Protein AF-A0A7I7SUK6-F1 (afdb_monomer)

Mean predicted aligned error: 10.13 Å

Sequence (67 aa):
MADAAAHGARILTDDDVPPGVPDLLGSIQVEAFFNDGKKLVTVHDAIRPGTGDQSEACHPPRRNPAG

Organism: NCBI:txid1534348

pLDDT: mean 80.75, std 13.86, range [42.12, 94.75]

InterPro domains:
  IPR002026 Urease, gamma/gamma-beta subunit [PF00547] (2-47)
  IPR036463 Urease, gamma subunit superfamily [G3DSA:3.30.280.10] (1-62)
  IPR036463 Urease, gamma subunit superfamily [SSF54111] (2-50)

Structure (mmCIF, N/CA/C/O backbone):
data_AF-A0A7I7SUK6-F1
#
_entry.id   AF-A0A7I7SUK6-F1
#
loop_
_atom_site.group_PDB
_atom_site.id
_atom_site.type_symbol
_atom_site.label_atom_id
_atom_site.label_alt_id
_atom_site.label_comp_id
_atom_site.label_asym_id
_atom_site.label_entity_id
_atom_site.label_seq_id
_atom_site.pdbx_PDB_ins_code
_atom_site.Cartn_x
_atom_site.Cartn_y
_atom_site.Cartn_z
_atom_site.occupancy
_atom_site.B_iso_or_equiv
_atom_site.auth_seq_id
_atom_site.auth_comp_id
_atom_site.auth_asym_id
_atom_site.auth_atom_id
_atom_site.pdbx_PDB_model_num
ATOM 1 N N . MET A 1 1 ? 9.141 -4.931 -9.308 1.00 69.94 1 MET A N 1
ATOM 2 C CA . MET A 1 1 ? 8.000 -3.992 -9.210 1.00 69.94 1 MET A CA 1
ATOM 3 C C . MET A 1 1 ? 6.747 -4.696 -8.728 1.00 69.94 1 MET A C 1
ATOM 5 O O . MET A 1 1 ? 6.387 -4.465 -7.588 1.00 69.94 1 MET A O 1
ATOM 9 N N . ALA A 1 2 ? 6.130 -5.572 -9.534 1.00 76.44 2 ALA A N 1
ATOM 10 C CA . ALA A 1 2 ? 4.894 -6.264 -9.148 1.00 76.44 2 ALA A CA 1
ATOM 11 C C . ALA A 1 2 ? 5.041 -7.054 -7.837 1.00 76.44 2 ALA A C 1
ATOM 13 O O . ALA A 1 2 ? 4.209 -6.918 -6.949 1.00 76.44 2 ALA A O 1
ATOM 14 N N . ASP A 1 3 ? 6.150 -7.780 -7.676 1.00 82.81 3 ASP A N 1
ATOM 15 C CA . ASP A 1 3 ? 6.432 -8.524 -6.445 1.00 82.81 3 ASP A CA 1
ATOM 16 C C . ASP A 1 3 ? 6.625 -7.604 -5.224 1.00 82.81 3 ASP A C 1
ATOM 18 O O . ASP A 1 3 ? 6.040 -7.835 -4.174 1.00 82.81 3 ASP A O 1
ATOM 22 N N . ALA A 1 4 ? 7.336 -6.482 -5.394 1.00 83.19 4 ALA A N 1
ATOM 23 C CA . ALA A 1 4 ? 7.537 -5.487 -4.338 1.00 83.19 4 ALA A CA 1
ATOM 24 C C . ALA A 1 4 ? 6.222 -4.814 -3.909 1.00 83.19 4 ALA A C 1
ATOM 26 O O . ALA A 1 4 ? 5.983 -4.648 -2.718 1.00 83.19 4 ALA A O 1
ATOM 27 N N . ALA A 1 5 ? 5.353 -4.470 -4.865 1.00 84.81 5 ALA A N 1
ATOM 28 C CA . ALA A 1 5 ? 4.039 -3.910 -4.565 1.00 84.81 5 ALA A CA 1
ATOM 29 C C . ALA A 1 5 ? 3.146 -4.932 -3.842 1.00 84.81 5 ALA A C 1
ATOM 31 O O . ALA A 1 5 ? 2.559 -4.632 -2.805 1.00 84.81 5 ALA A O 1
ATOM 32 N N . ALA A 1 6 ? 3.106 -6.168 -4.349 1.00 81.81 6 ALA A N 1
ATOM 33 C CA . ALA A 1 6 ? 2.332 -7.254 -3.757 1.00 81.81 6 ALA A CA 1
ATOM 34 C C . ALA A 1 6 ? 2.859 -7.681 -2.380 1.00 81.81 6 ALA A C 1
ATOM 36 O O . ALA A 1 6 ? 2.097 -8.178 -1.554 1.00 81.81 6 ALA A O 1
ATOM 37 N N . HIS A 1 7 ? 4.161 -7.552 -2.131 1.00 86.88 7 HIS A N 1
ATOM 38 C CA . HIS A 1 7 ? 4.757 -7.816 -0.829 1.00 8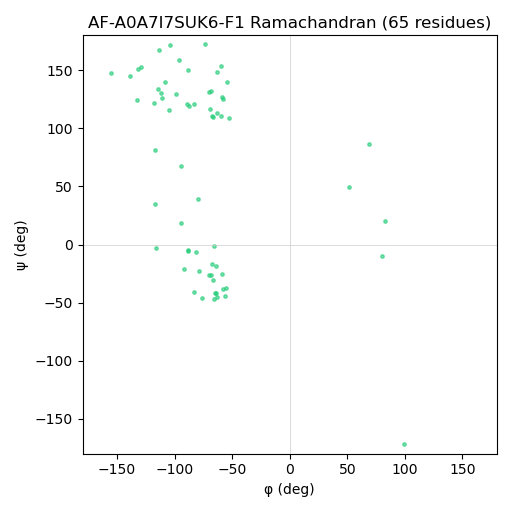6.88 7 HIS A CA 1
ATOM 39 C C . HIS A 1 7 ? 4.477 -6.673 0.152 1.00 86.88 7 HIS A C 1
ATOM 41 O O . HIS A 1 7 ? 4.016 -6.940 1.257 1.00 86.88 7 HIS A O 1
ATOM 47 N N . GLY A 1 8 ? 4.651 -5.416 -0.274 1.00 83.12 8 GLY A N 1
ATOM 48 C CA . GLY A 1 8 ? 4.387 -4.231 0.547 1.00 83.12 8 GLY A CA 1
ATOM 49 C C . GLY A 1 8 ? 2.964 -4.185 1.105 1.00 83.12 8 GLY A C 1
ATOM 50 O O . GLY A 1 8 ? 2.784 -3.870 2.275 1.00 83.12 8 GLY A O 1
ATOM 51 N N . ALA A 1 9 ? 1.972 -4.620 0.322 1.00 86.56 9 ALA A N 1
ATOM 52 C CA . ALA A 1 9 ? 0.574 -4.707 0.754 1.00 86.56 9 ALA A CA 1
ATOM 53 C C . ALA A 1 9 ? 0.307 -5.743 1.868 1.00 86.56 9 ALA A C 1
ATOM 55 O O . ALA A 1 9 ? -0.845 -5.928 2.242 1.00 86.56 9 ALA A O 1
ATOM 56 N N . ARG A 1 10 ? 1.316 -6.487 2.348 1.00 87.81 10 ARG A N 1
A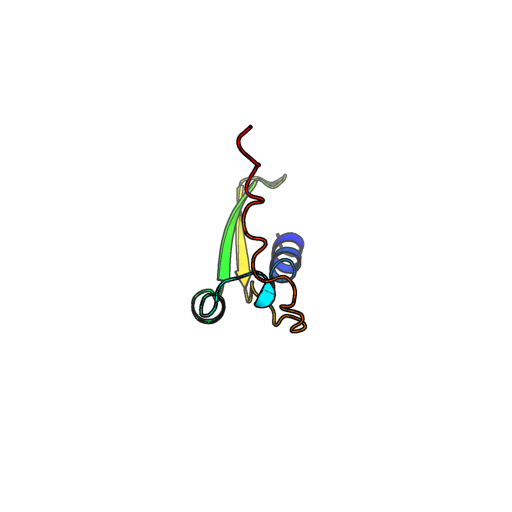TOM 57 C CA . ARG A 1 10 ? 1.185 -7.529 3.39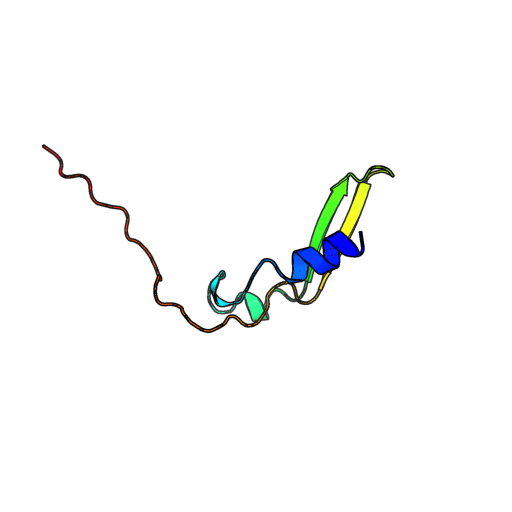1 1.00 87.81 10 ARG A CA 1
ATOM 58 C C . ARG A 1 10 ? 1.943 -7.214 4.674 1.00 87.81 10 ARG A C 1
ATOM 60 O O . ARG A 1 10 ? 1.919 -8.046 5.573 1.00 87.81 10 ARG A O 1
AT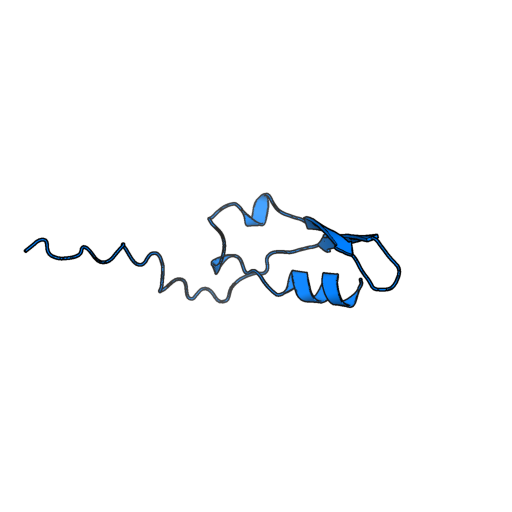OM 67 N N . ILE A 1 11 ? 2.670 -6.100 4.719 1.00 90.81 11 ILE A N 1
ATOM 68 C CA . ILE A 1 11 ? 3.596 -5.815 5.820 1.00 90.81 11 ILE A CA 1
ATOM 69 C C . ILE A 1 11 ? 2.875 -5.199 7.016 1.00 90.81 11 ILE A C 1
ATOM 71 O O . ILE A 1 11 ? 3.199 -5.556 8.140 1.00 90.81 11 ILE A O 1
ATOM 75 N N . LEU A 1 12 ? 1.927 -4.291 6.773 1.00 91.19 12 LEU A N 1
ATOM 76 C CA . LEU A 1 12 ? 1.215 -3.576 7.829 1.00 91.19 12 LEU A CA 1
ATOM 77 C C . LEU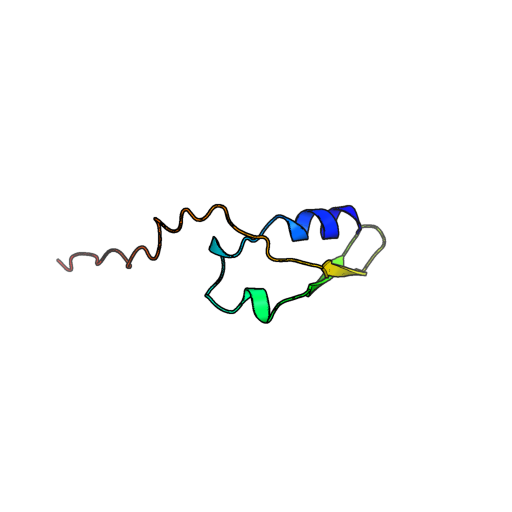 A 1 12 ? -0.228 -4.057 7.949 1.00 91.19 12 LEU A C 1
ATOM 79 O O . LEU A 1 12 ? -0.925 -4.261 6.947 1.00 91.19 12 LEU A O 1
ATOM 83 N N . THR A 1 13 ? -0.679 -4.167 9.190 1.00 91.81 13 THR A N 1
ATOM 84 C CA . THR A 1 13 ? -2.082 -4.329 9.563 1.00 91.81 13 THR A CA 1
ATOM 85 C C . THR A 1 13 ? -2.587 -3.098 10.316 1.00 91.81 13 THR A C 1
ATOM 87 O O . THR A 1 13 ? -1.790 -2.244 10.707 1.00 91.81 13 THR A O 1
ATOM 90 N N . ASP A 1 14 ? -3.903 -2.962 10.506 1.00 91.12 14 ASP A N 1
ATOM 91 C CA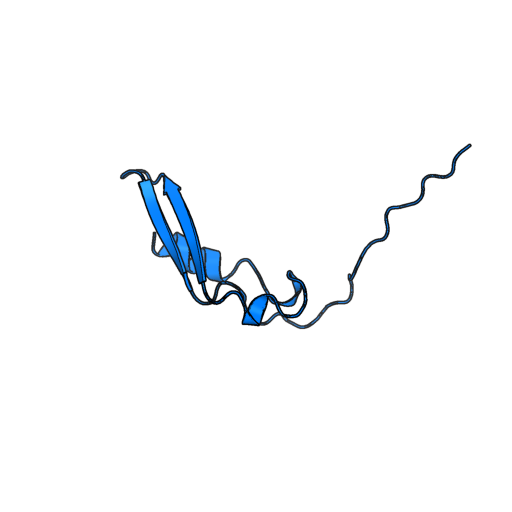 . ASP A 1 14 ? -4.452 -1.873 11.326 1.00 91.12 14 ASP A CA 1
ATOM 92 C C . ASP A 1 14 ? -4.030 -1.970 12.800 1.00 91.12 14 ASP A C 1
ATOM 94 O O . ASP A 1 14 ? -4.004 -0.954 13.490 1.00 91.12 14 ASP A O 1
ATOM 98 N N . ASP A 1 15 ? -3.585 -3.153 13.239 1.00 89.19 15 ASP A N 1
ATOM 99 C CA . ASP A 1 15 ? -2.992 -3.355 14.560 1.00 89.19 15 ASP A CA 1
ATOM 100 C C . ASP A 1 15 ? -1.620 -2.656 14.706 1.00 89.19 15 ASP A C 1
ATOM 102 O O . ASP A 1 15 ? -1.235 -2.258 15.805 1.00 89.19 15 ASP A O 1
ATOM 106 N N . ASP A 1 16 ? -0.895 -2.439 13.603 1.00 90.12 16 ASP A N 1
ATOM 107 C CA . ASP A 1 16 ? 0.453 -1.848 13.595 1.00 90.12 16 ASP A CA 1
ATOM 108 C C . ASP A 1 16 ? 0.453 -0.312 13.510 1.00 90.12 16 ASP A C 1
ATOM 110 O O . ASP A 1 16 ? 1.512 0.326 13.546 1.00 90.12 16 ASP A O 1
ATOM 114 N N . VAL A 1 17 ? -0.720 0.304 13.343 1.00 88.25 17 VAL A N 1
ATOM 115 C CA . VAL A 1 17 ? -0.857 1.742 13.096 1.00 88.25 17 VAL A CA 1
ATOM 116 C C . VAL A 1 17 ? -1.869 2.390 14.043 1.00 88.25 17 VAL A C 1
ATOM 118 O O . VAL A 1 17 ? -2.808 1.749 14.506 1.00 88.25 17 VAL A O 1
ATOM 121 N N . PRO A 1 18 ? -1.723 3.691 14.348 1.00 89.56 18 PRO A N 1
ATOM 122 C CA . PRO A 1 18 ? -2.710 4.394 15.157 1.00 89.56 18 PRO A CA 1
ATOM 123 C C . PRO A 1 18 ? -4.125 4.393 14.540 1.00 89.56 18 PRO A C 1
ATOM 125 O O . PRO A 1 18 ? -4.265 4.398 13.312 1.00 89.56 18 PRO A O 1
ATOM 128 N N . PRO A 1 19 ? -5.183 4.500 15.367 1.00 86.50 19 PRO A N 1
ATOM 129 C CA . PRO A 1 19 ? -6.560 4.605 14.890 1.00 86.50 19 PRO A CA 1
ATOM 130 C C . PRO A 1 19 ? -6.756 5.754 13.891 1.00 86.50 19 PRO A C 1
ATOM 132 O O . PRO A 1 19 ? -6.227 6.851 14.077 1.00 86.50 19 PRO A O 1
ATOM 135 N N . GLY A 1 20 ? -7.544 5.508 12.842 1.00 87.25 20 GLY A N 1
ATOM 136 C CA . GLY A 1 20 ? -7.835 6.477 11.779 1.00 87.25 20 GLY A CA 1
ATOM 137 C C . GLY A 1 20 ? -6.743 6.610 10.712 1.00 87.25 20 GLY A C 1
ATOM 138 O O . GLY A 1 20 ? -6.988 7.221 9.676 1.00 87.25 20 GLY A O 1
ATOM 139 N N . VAL A 1 21 ? -5.559 6.015 10.905 1.00 89.75 21 VAL A N 1
ATOM 140 C CA . VAL A 1 21 ? -4.537 5.927 9.849 1.00 89.75 21 VAL A CA 1
ATOM 141 C C . VAL A 1 21 ? -5.014 5.096 8.647 1.00 89.75 21 VAL A C 1
ATOM 143 O O . VAL A 1 21 ? -4.846 5.587 7.530 1.00 89.75 21 VAL A O 1
ATOM 146 N N . PRO A 1 22 ? -5.642 3.912 8.810 1.00 88.62 22 PRO A N 1
ATOM 147 C CA . PRO A 1 22 ? -6.101 3.109 7.671 1.00 88.62 22 PRO A CA 1
ATOM 148 C C . PRO A 1 22 ? -7.089 3.850 6.757 1.00 88.62 22 PRO A C 1
ATOM 150 O O . PRO A 1 22 ? -6.985 3.754 5.538 1.00 88.62 22 PRO A O 1
ATOM 153 N N . ASP A 1 23 ? -7.994 4.652 7.328 1.00 85.56 23 ASP A N 1
ATOM 154 C CA . ASP A 1 23 ? -8.988 5.431 6.575 1.00 85.56 23 ASP A CA 1
ATOM 155 C C . ASP A 1 23 ? -8.376 6.589 5.770 1.00 85.56 23 ASP A C 1
ATOM 157 O O . ASP A 1 23 ? -8.936 7.030 4.766 1.00 85.56 23 ASP A O 1
ATOM 161 N N . LEU A 1 24 ? -7.223 7.101 6.209 1.00 86.94 24 LEU A N 1
ATOM 162 C CA . LEU A 1 24 ? -6.534 8.223 5.570 1.00 86.94 24 LEU A CA 1
ATOM 163 C C . LEU A 1 24 ? -5.506 7.768 4.521 1.00 86.94 24 LEU A C 1
ATOM 165 O O . LEU A 1 24 ? -5.137 8.553 3.645 1.00 86.94 24 LEU A O 1
ATOM 169 N N . LEU A 1 25 ? -5.033 6.519 4.595 1.00 85.25 25 LEU A N 1
ATOM 170 C CA . LEU A 1 25 ? -3.902 6.001 3.817 1.00 85.25 25 LEU A CA 1
ATOM 171 C C . LEU A 1 25 ? -4.324 4.856 2.878 1.00 85.25 25 LEU A C 1
ATOM 173 O O . LEU A 1 25 ? -4.092 3.682 3.143 1.00 85.25 25 LEU A O 1
ATOM 177 N N . GLY A 1 26 ? -4.889 5.208 1.718 1.00 78.50 26 GLY A N 1
ATOM 178 C CA . GLY A 1 26 ? -5.304 4.225 0.700 1.00 78.50 26 GLY A CA 1
ATOM 179 C C . GLY A 1 26 ? -4.171 3.668 -0.178 1.00 78.50 26 GLY A C 1
ATOM 180 O O . GLY A 1 26 ? -4.290 2.584 -0.750 1.00 78.50 26 GLY A O 1
ATOM 181 N N . SER A 1 27 ? -3.053 4.391 -0.308 1.00 88.19 27 SER A N 1
ATOM 182 C CA . SER A 1 27 ? -1.903 3.931 -1.096 1.00 88.19 27 SER A CA 1
ATOM 183 C C . SER A 1 27 ? -0.589 4.551 -0.639 1.00 88.19 27 SER A C 1
ATOM 185 O O . SER A 1 27 ? -0.557 5.722 -0.264 1.00 88.19 27 SER A O 1
ATOM 187 N N . ILE A 1 28 ? 0.502 3.794 -0.758 1.00 90.12 28 ILE A N 1
ATOM 188 C CA . ILE A 1 28 ? 1.865 4.248 -0.460 1.00 90.12 28 ILE A CA 1
ATOM 189 C C . ILE A 1 28 ? 2.679 4.264 -1.751 1.00 90.12 28 ILE A C 1
ATOM 191 O O . ILE A 1 28 ? 2.666 3.303 -2.521 1.00 90.12 28 ILE A O 1
ATOM 195 N N . GLN A 1 29 ? 3.419 5.349 -1.972 1.00 92.75 29 GLN A N 1
ATOM 196 C CA . GLN A 1 29 ? 4.344 5.484 -3.090 1.00 92.75 29 GLN A CA 1
ATOM 197 C C . GLN A 1 29 ? 5.788 5.504 -2.606 1.00 92.75 29 GLN A C 1
ATOM 199 O O . GLN A 1 29 ? 6.143 6.264 -1.709 1.00 92.75 29 GLN A O 1
ATOM 204 N N . VAL A 1 30 ? 6.624 4.673 -3.224 1.00 90.25 30 VAL A N 1
ATOM 205 C CA . VAL A 1 30 ? 8.047 4.569 -2.901 1.00 90.25 30 VAL A CA 1
ATOM 206 C C . VAL A 1 30 ? 8.856 4.597 -4.184 1.00 90.25 30 VAL A C 1
ATOM 208 O O . VAL A 1 30 ? 8.663 3.779 -5.082 1.00 90.25 30 VAL A O 1
ATOM 211 N N . GLU A 1 31 ? 9.799 5.525 -4.266 1.00 94.75 31 GLU A N 1
ATOM 212 C CA . GLU A 1 31 ? 10.828 5.481 -5.292 1.00 94.75 31 GLU A CA 1
ATOM 213 C C . GLU A 1 31 ? 11.960 4.551 -4.853 1.00 94.75 31 GLU A C 1
ATOM 215 O O . GLU A 1 31 ? 12.600 4.778 -3.829 1.00 94.75 31 GLU A O 1
ATOM 220 N N . ALA A 1 32 ? 12.233 3.516 -5.645 1.00 87.75 32 ALA A N 1
ATOM 221 C CA . ALA A 1 32 ? 13.289 2.551 -5.363 1.00 87.75 32 ALA A CA 1
ATOM 222 C C . ALA A 1 32 ? 14.170 2.311 -6.594 1.00 87.75 32 ALA A C 1
ATOM 224 O O . ALA A 1 32 ? 13.730 2.423 -7.741 1.00 87.75 32 ALA A O 1
ATOM 225 N N . PHE A 1 33 ? 15.436 1.977 -6.352 1.00 91.56 33 PHE A N 1
ATOM 226 C CA . PHE A 1 33 ? 16.371 1.582 -7.399 1.00 91.56 33 PHE A CA 1
ATOM 227 C C . PHE A 1 33 ? 16.290 0.073 -7.618 1.00 91.56 33 PHE A C 1
ATOM 229 O O . PHE A 1 33 ? 16.526 -0.712 -6.703 1.00 91.56 33 PHE A O 1
ATOM 236 N N . PHE A 1 34 ? 15.952 -0.324 -8.840 1.00 88.19 34 PHE A N 1
ATOM 237 C CA . PHE A 1 34 ? 16.004 -1.707 -9.300 1.00 88.19 34 PHE A CA 1
ATOM 238 C C . PHE A 1 34 ? 17.219 -1.894 -10.207 1.00 88.19 34 PHE A C 1
ATOM 240 O O . PHE A 1 34 ? 17.866 -0.925 -10.602 1.00 88.19 34 PHE A O 1
ATOM 247 N N . ASN A 1 35 ? 17.503 -3.141 -10.579 1.00 88.94 35 ASN A N 1
ATOM 248 C CA . ASN A 1 35 ? 18.626 -3.453 -11.465 1.00 88.94 35 ASN A CA 1
ATOM 249 C C . ASN A 1 35 ? 18.523 -2.746 -12.837 1.00 88.94 35 ASN A C 1
ATOM 251 O O . ASN A 1 35 ? 19.535 -2.449 -13.456 1.00 88.94 35 ASN A O 1
ATOM 255 N N . ASP A 1 36 ? 17.302 -2.406 -13.266 1.00 90.56 36 ASP A N 1
ATOM 256 C CA . ASP A 1 36 ? 16.998 -1.619 -14.474 1.00 90.56 36 ASP A CA 1
ATOM 257 C C . ASP A 1 36 ? 16.818 -0.109 -14.205 1.00 90.56 36 ASP A C 1
ATOM 259 O O . ASP A 1 36 ? 16.194 0.600 -14.993 1.00 90.56 36 ASP A O 1
ATOM 263 N N . GLY A 1 37 ? 17.294 0.397 -13.065 1.00 92.88 37 GLY A N 1
ATOM 264 C CA . GLY A 1 37 ? 17.229 1.813 -12.698 1.00 92.88 37 GLY A CA 1
ATOM 265 C C . GLY A 1 37 ? 16.096 2.187 -11.736 1.00 92.88 37 GLY A C 1
ATOM 266 O O . GLY A 1 37 ? 15.424 1.336 -11.146 1.00 92.88 37 GLY A O 1
ATOM 267 N N . LYS A 1 38 ? 15.922 3.501 -11.533 1.00 94.12 38 LYS A N 1
ATOM 268 C CA . LYS A 1 38 ? 14.959 4.075 -10.579 1.00 94.12 38 LYS A CA 1
ATOM 269 C C . LYS A 1 38 ? 13.528 3.870 -11.072 1.00 94.12 38 LYS A C 1
ATOM 271 O O . LYS A 1 38 ? 13.221 4.169 -12.224 1.00 94.12 38 LYS A O 1
ATOM 276 N N . LYS A 1 39 ? 12.646 3.383 -10.203 1.00 92.50 39 LYS A N 1
ATOM 277 C CA . LYS A 1 39 ? 11.229 3.182 -10.514 1.00 92.50 39 LYS A CA 1
ATOM 278 C C . LYS A 1 39 ? 10.354 3.602 -9.333 1.00 92.50 39 LYS A C 1
ATOM 280 O O . LYS A 1 39 ? 10.723 3.399 -8.179 1.00 92.50 39 LYS A O 1
ATOM 285 N N . LEU A 1 40 ? 9.179 4.149 -9.637 1.00 93.81 40 LEU A N 1
ATOM 286 C CA . LEU A 1 40 ? 8.139 4.456 -8.657 1.00 93.81 40 LEU A CA 1
ATOM 287 C C . LEU A 1 40 ? 7.256 3.221 -8.450 1.00 93.81 40 LEU A C 1
ATOM 289 O O . LEU A 1 40 ? 6.642 2.723 -9.394 1.00 93.81 40 LEU A O 1
ATOM 293 N N . VAL A 1 41 ? 7.213 2.709 -7.226 1.00 92.56 41 VAL A N 1
ATOM 294 C CA . VAL A 1 41 ? 6.332 1.616 -6.806 1.00 92.56 41 VAL A CA 1
ATOM 295 C C . VAL A 1 41 ? 5.129 2.233 -6.109 1.00 92.56 41 VAL A C 1
ATOM 297 O O . VAL A 1 41 ? 5.299 3.037 -5.199 1.00 92.56 41 VAL A O 1
ATOM 300 N N . THR A 1 42 ? 3.924 1.845 -6.519 1.00 93.25 42 THR A N 1
ATOM 301 C CA . THR A 1 42 ? 2.690 2.186 -5.803 1.00 93.25 42 THR A CA 1
ATOM 302 C C . THR A 1 42 ? 2.128 0.915 -5.182 1.00 93.25 42 THR A C 1
ATOM 304 O O . THR A 1 42 ? 1.962 -0.092 -5.871 1.00 93.25 42 THR A O 1
ATOM 307 N N . VAL A 1 43 ? 1.879 0.959 -3.879 1.00 91.88 43 VAL A N 1
ATOM 308 C CA . VAL A 1 43 ? 1.215 -0.093 -3.110 1.00 91.88 43 VAL A CA 1
ATOM 309 C C . VAL A 1 43 ? -0.198 0.392 -2.828 1.00 91.88 43 VAL A C 1
ATOM 311 O O . VAL A 1 43 ? -0.369 1.403 -2.151 1.00 91.88 43 VAL A O 1
ATOM 314 N N . HIS A 1 44 ? -1.192 -0.302 -3.368 1.00 90.44 44 HIS A N 1
ATOM 315 C CA . HIS A 1 44 ? -2.600 -0.077 -3.041 1.00 90.44 44 HIS A CA 1
ATOM 316 C C . HIS A 1 44 ? -2.987 -0.929 -1.835 1.00 90.44 44 HIS A C 1
ATOM 318 O O . HIS A 1 44 ? -2.394 -1.994 -1.649 1.00 90.44 44 HIS A O 1
ATOM 324 N N . ASP A 1 45 ? -3.946 -0.453 -1.035 1.00 88.12 45 ASP A N 1
ATOM 325 C CA . ASP A 1 45 ? -4.460 -1.171 0.140 1.00 88.12 45 ASP A CA 1
ATOM 326 C C . ASP A 1 45 ? -3.313 -1.623 1.058 1.00 88.12 45 ASP A C 1
ATOM 328 O O . ASP A 1 45 ? -3.162 -2.794 1.411 1.00 88.12 45 ASP A O 1
ATOM 332 N N . ALA A 1 46 ? -2.424 -0.673 1.361 1.00 89.50 46 ALA A N 1
ATOM 333 C CA . ALA A 1 46 ? -1.150 -0.948 2.017 1.00 89.50 46 ALA A CA 1
ATOM 334 C C . ALA A 1 46 ? -1.297 -1.426 3.473 1.00 89.50 46 ALA A C 1
ATOM 336 O O . ALA A 1 46 ? -0.343 -1.976 4.022 1.00 89.50 46 ALA A O 1
ATOM 337 N N . ILE A 1 47 ? -2.469 -1.210 4.077 1.00 91.38 47 ILE A N 1
ATOM 338 C CA . ILE A 1 47 ? -2.799 -1.593 5.448 1.00 91.38 47 ILE A CA 1
ATOM 339 C C . ILE A 1 47 ? -3.953 -2.591 5.393 1.00 91.38 47 ILE A C 1
ATOM 341 O O . ILE A 1 47 ? -5.015 -2.297 4.843 1.00 91.38 47 ILE A O 1
ATOM 345 N N . ARG A 1 48 ? -3.739 -3.785 5.946 1.00 89.00 48 ARG A N 1
ATOM 346 C CA . ARG A 1 48 ? -4.744 -4.856 5.984 1.00 89.00 48 ARG A CA 1
ATOM 347 C C . ARG A 1 48 ? -5.503 -4.887 7.306 1.00 89.00 48 ARG A C 1
ATOM 349 O O . ARG A 1 48 ? -4.957 -4.440 8.307 1.00 89.00 48 ARG A O 1
ATOM 356 N N . PRO A 1 49 ? -6.703 -5.487 7.340 1.00 86.12 49 PRO A N 1
ATOM 357 C CA . PRO A 1 49 ? -7.324 -5.832 8.608 1.00 86.12 49 PRO A CA 1
ATOM 358 C C . PRO A 1 49 ? -6.410 -6.776 9.402 1.00 86.12 49 PRO A C 1
ATOM 360 O O . PRO A 1 49 ? -5.948 -7.796 8.877 1.00 86.12 49 PRO A O 1
ATOM 363 N N . GLY A 1 50 ? -6.135 -6.402 10.643 1.00 83.00 50 GLY A N 1
ATOM 364 C CA . GLY A 1 50 ? -5.424 -7.184 11.634 1.00 83.00 50 GLY A CA 1
ATOM 365 C C . GLY A 1 50 ? -6.271 -8.331 12.180 1.00 83.00 50 GLY A C 1
ATOM 366 O O . GLY A 1 50 ? -7.450 -8.485 11.852 1.00 83.00 50 GLY A O 1
ATOM 367 N N . THR A 1 51 ? -5.657 -9.195 12.990 1.00 78.69 51 THR A N 1
ATOM 368 C CA . THR A 1 51 ? -6.373 -10.331 13.614 1.00 78.69 51 THR A CA 1
ATOM 369 C C . THR A 1 51 ? -7.011 -9.931 14.953 1.00 78.69 51 THR A C 1
ATOM 371 O O . THR A 1 51 ? -7.777 -10.709 15.518 1.00 78.69 51 THR A O 1
ATOM 374 N N . GLY A 1 52 ? -6.774 -8.700 15.429 1.00 62.94 52 GLY A N 1
ATOM 375 C CA . GLY A 1 52 ? -7.446 -8.134 16.600 1.00 62.94 52 GLY A CA 1
ATOM 376 C C . GLY A 1 52 ? -6.848 -8.547 17.947 1.00 62.94 52 GLY A C 1
ATOM 377 O O . GLY A 1 52 ? -7.531 -8.432 18.964 1.00 62.94 52 GLY A O 1
ATOM 378 N N . ASP A 1 53 ? -5.591 -9.006 17.991 1.00 57.75 53 ASP A N 1
ATOM 379 C CA . ASP A 1 53 ? -4.876 -9.271 19.251 1.00 57.75 53 ASP A CA 1
ATOM 380 C C . ASP A 1 53 ? -4.029 -8.052 19.658 1.00 57.75 53 ASP A C 1
ATOM 382 O O . ASP A 1 53 ? -2.804 -8.065 19.651 1.00 57.75 53 ASP A O 1
ATOM 386 N N . GLN A 1 54 ? -4.702 -6.955 20.011 1.00 52.84 54 GLN A N 1
ATOM 387 C CA . GLN A 1 54 ? -4.091 -5.704 20.498 1.00 52.84 54 GLN A CA 1
ATOM 388 C C . GLN A 1 54 ? -3.696 -5.795 21.988 1.00 52.84 54 GLN A C 1
ATOM 390 O O . GLN A 1 54 ? -3.880 -4.855 22.766 1.00 52.84 54 GLN A O 1
ATOM 395 N N . SER A 1 55 ? -3.182 -6.948 22.422 1.00 51.41 55 SER A N 1
ATOM 396 C CA . SER A 1 55 ? -2.865 -7.225 23.833 1.00 51.41 55 SER A CA 1
ATOM 397 C C . SER A 1 55 ? -1.512 -6.652 24.282 1.00 51.41 55 SER A C 1
ATOM 399 O O . SER A 1 55 ? -1.207 -6.657 25.473 1.00 51.41 55 SER A O 1
ATOM 401 N N . GLU A 1 56 ? -0.715 -6.100 23.362 1.00 51.00 56 GLU A N 1
ATOM 402 C CA . GLU A 1 56 ? 0.606 -5.524 23.650 1.00 51.00 56 GLU A CA 1
ATOM 403 C C . GLU A 1 56 ? 0.660 -4.020 23.338 1.00 51.00 56 GLU A C 1
ATOM 405 O O . GLU A 1 56 ? 1.675 -3.463 22.920 1.00 51.00 56 GLU A O 1
ATOM 410 N N . ALA A 1 57 ? -0.460 -3.328 23.564 1.00 51.88 57 ALA A N 1
ATOM 411 C CA . ALA A 1 57 ? -0.486 -1.879 23.574 1.00 51.88 57 ALA A CA 1
ATOM 412 C C . ALA A 1 57 ? 0.469 -1.354 24.659 1.00 51.88 57 ALA A C 1
ATOM 414 O O . ALA A 1 57 ? 0.194 -1.424 25.856 1.00 51.88 57 ALA A O 1
ATOM 415 N N . CYS A 1 58 ? 1.561 -0.746 24.199 1.00 42.12 58 CYS A N 1
ATOM 416 C CA . CYS A 1 58 ? 2.364 0.213 24.947 1.00 42.12 58 CYS A CA 1
ATOM 417 C C . CYS A 1 5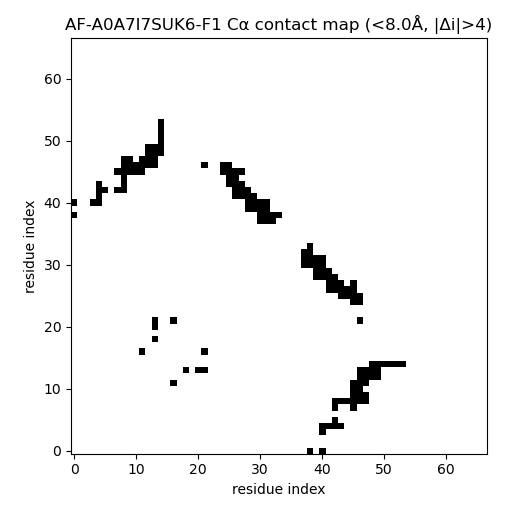8 ? 3.139 -0.384 26.137 1.00 42.12 58 CYS A C 1
ATOM 419 O O . CYS A 1 58 ? 2.715 -0.312 27.287 1.00 42.12 58 CYS A O 1
ATOM 421 N N . HIS A 1 59 ? 4.348 -0.898 25.885 1.00 50.75 59 HIS A N 1
ATOM 422 C CA . HIS A 1 59 ? 5.340 -1.057 26.950 1.00 50.75 59 HIS A CA 1
ATOM 423 C C . HIS A 1 59 ? 5.778 0.345 27.421 1.00 50.75 59 HIS A C 1
ATOM 425 O O . HIS A 1 59 ? 6.451 1.047 26.659 1.00 50.75 59 HIS A O 1
ATOM 431 N N . PRO A 1 60 ? 5.427 0.806 28.641 1.00 65.12 60 PRO A N 1
ATOM 432 C CA . PRO A 1 60 ? 5.997 2.043 29.160 1.00 65.12 60 PRO A CA 1
ATOM 433 C C . PRO A 1 60 ? 7.516 1.859 29.318 1.00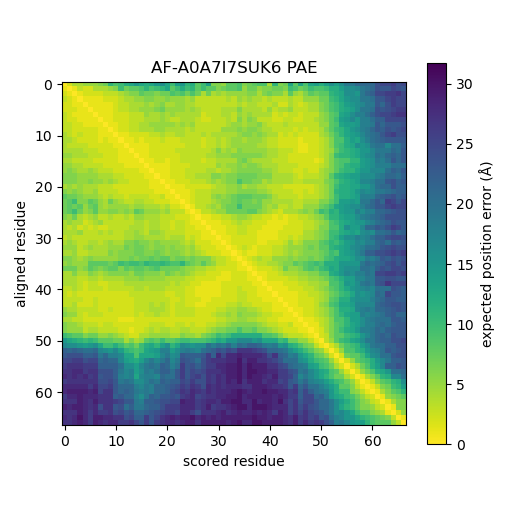 65.12 60 PRO A C 1
ATOM 435 O O . PRO A 1 60 ? 7.967 0.748 29.617 1.00 65.12 60 PRO A O 1
ATOM 438 N N . PRO A 1 61 ? 8.342 2.910 29.150 1.00 62.69 61 PRO A N 1
ATOM 439 C CA . PRO A 1 61 ? 9.779 2.773 29.346 1.00 62.69 61 PRO A CA 1
ATOM 440 C C . PRO A 1 61 ? 10.050 2.277 30.771 1.00 62.69 61 PRO A C 1
ATOM 442 O O . PRO A 1 61 ? 9.588 2.882 31.743 1.00 62.69 61 PRO A O 1
ATOM 445 N N . ARG A 1 62 ? 10.796 1.169 30.912 1.00 63.88 62 ARG A N 1
ATOM 446 C CA . ARG A 1 62 ? 11.270 0.683 32.217 1.00 63.88 62 ARG A CA 1
ATOM 447 C C . ARG A 1 62 ? 11.990 1.829 32.929 1.00 63.88 62 ARG A C 1
ATOM 449 O O . ARG A 1 62 ? 13.085 2.225 32.538 1.00 63.88 62 ARG A O 1
ATOM 456 N N . ARG A 1 63 ? 11.376 2.368 33.984 1.00 65.31 63 ARG A N 1
ATOM 457 C CA . ARG A 1 63 ? 12.007 3.347 34.873 1.00 65.31 63 ARG A CA 1
ATOM 458 C C . ARG A 1 63 ? 13.196 2.669 35.552 1.00 65.31 63 ARG A C 1
ATOM 460 O O . ARG A 1 63 ? 13.007 1.743 36.337 1.00 65.31 63 ARG A O 1
ATOM 467 N N . ASN A 1 64 ? 14.409 3.114 35.237 1.00 64.50 64 ASN A N 1
ATOM 468 C CA . ASN A 1 64 ? 15.614 2.655 35.920 1.00 64.50 64 ASN A CA 1
ATOM 469 C C . ASN A 1 64 ? 15.585 3.181 37.372 1.00 64.50 64 ASN A C 1
ATOM 471 O O . ASN A 1 64 ? 15.284 4.367 37.560 1.00 64.50 64 ASN A O 1
ATOM 475 N N . PRO A 1 65 ? 15.845 2.362 38.408 1.00 58.94 65 PRO A N 1
ATOM 476 C CA . PRO A 1 65 ? 15.954 2.874 39.767 1.00 58.94 65 PRO A CA 1
ATOM 477 C C .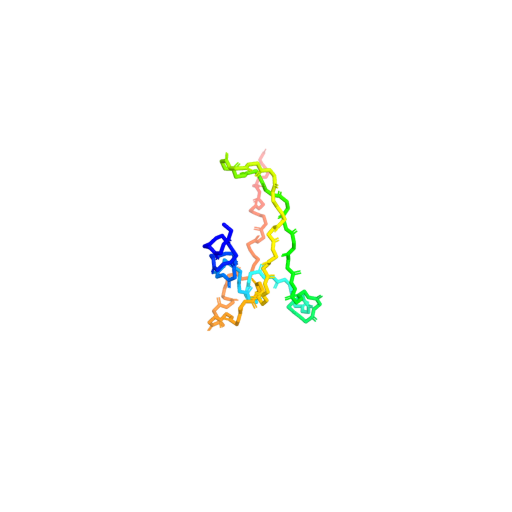 PRO A 1 65 ? 17.227 3.719 39.864 1.00 58.94 65 PRO A C 1
ATOM 479 O O . PRO A 1 65 ? 18.330 3.216 39.667 1.00 58.94 65 PRO A O 1
ATOM 482 N N . ALA A 1 66 ? 17.065 5.016 40.128 1.00 64.25 66 ALA A N 1
ATOM 483 C CA . ALA A 1 66 ? 18.173 5.870 40.530 1.00 64.25 66 ALA A CA 1
ATOM 484 C C . ALA A 1 66 ? 18.643 5.401 41.915 1.00 64.25 66 ALA A C 1
ATOM 486 O O . ALA A 1 66 ? 17.897 5.523 42.889 1.00 64.25 66 ALA A O 1
ATOM 487 N N . GLY A 1 67 ? 19.828 4.798 41.951 1.00 61.09 67 GLY A N 1
ATOM 488 C CA . GLY A 1 67 ? 20.643 4.605 43.147 1.00 61.09 67 GLY A CA 1
ATOM 489 C C . GLY A 1 67 ? 21.789 5.600 43.141 1.00 61.09 67 GLY A C 1
ATOM 490 O O . GLY A 1 67 ? 22.233 5.954 42.023 1.00 61.09 67 GLY A O 1
#

Nearest PDB structures (foldseek):
  1s3t-assembly1_A  TM=9.426E-01  e=6.811E-05  Sporosarcina pasteurii
  4fur-assembly1_A  TM=9.226E-01  e=9.501E-05  Brucella abortus 2308
  6qsu-assembly1_A  TM=6.974E-01  e=1.849E-04  Helicobacter pylori
  8hc1-assembly1_A  TM=7.009E-01  e=7.485E-04  Helicobacter pylori 26695
  3qga-assembly1_A  TM=6.871E-01  e=8.000E-04  Helicobacter mustelae 12198

Foldseek 3Di:
DVVVLVVQLPPAEPLRDDPPPLVVDQKDWDWDQDPVGIDIHIHGNRYHHDPPPNVPPDDDPPDDDDD

Solvent-accessible surface area (backbone atoms only — not comparable to full-atom values): 4385 Å² total; per-residue (Å²): 101,72,65,57,26,64,49,50,28,67,74,38,30,54,78,78,46,66,91,69,47,65,85,73,46,59,59,48,78,45,81,45,78,49,98,90,44,79,45,80,41,66,19,62,54,29,52,33,88,50,94,77,81,74,84,74,73,73,81,72,80,82,78,75,82,88,125

Radius of gyration: 17.24 Å; Cα contacts (8 Å, |Δi|>4): 77; chains: 1; bounding box: 30×19×58 Å

Secondary structure (DSSP, 8-state):
-HHHHHHHTTTEEGGGS-TTHHHH-SEEEEEEEETTEEEEEEEES-EEPP-S--TT-----------